Protein AF-A0A1D6H1N4-F1 (afdb_monomer_lite)

InterPro domains:
  IPR015590 Aldehyde dehydrogenase domain [PF00171] (3-59)
  IPR016161 Aldehyde/histidinol dehydrogenase [SSF53720] (2-59)
  IPR016163 Aldehyde dehydrogenase, C-terminal [G3DSA:3.40.309.10] (2-59)
  IPR050740 Aldehyde Dehydrogenase Superfamily [PTHR43353] (1-59)

Organism: Zea mays (NCBI:txid4577)

Sequence (69 aa):
MLGGKRHSLGMSFYEPTVVGNVSNDMLLFREEVFGPVAPLIPFKTEEEAVHMANDTNAGSLTISRAAIV

Foldseek 3Di:
DPFDAADPVDDPRGTQEEAEQDDCPDPPLQDDDPDNYAYEHEDDDPVRVVCSLVPHPDDDDRDPHHDDD

Secondary structure (DSSP, 8-state):
-B--SB-TT-TT-B--EEE-S--TTSHHHHS---SSEEEEE--SSHHHHHHHHH--S-TT-TTSS-EE-

Radius of gyration: 13.43 Å; chains: 1; bounding box: 25×17×40 Å

Structure (mmCIF, N/CA/C/O backbone):
data_AF-A0A1D6H1N4-F1
#
_entry.id   AF-A0A1D6H1N4-F1
#
loop_
_atom_site.group_PDB
_atom_site.id
_atom_site.type_symbol
_atom_site.label_atom_id
_atom_site.label_alt_id
_atom_site.label_comp_id
_atom_site.label_asym_id
_atom_site.label_entity_id
_atom_site.label_seq_id
_atom_site.pdbx_PDB_ins_code
_atom_site.Cartn_x
_atom_site.Cartn_y
_atom_site.Cartn_z
_atom_site.occupancy
_atom_site.B_iso_or_equiv
_atom_site.auth_seq_id
_atom_site.auth_comp_id
_atom_site.auth_asym_id
_atom_site.auth_atom_id
_atom_site.pdbx_PDB_model_num
ATOM 1 N N . MET A 1 1 ? -6.727 3.656 -6.329 1.00 83.25 1 MET A N 1
ATOM 2 C CA . MET A 1 1 ? -5.333 3.316 -6.679 1.00 83.25 1 MET A CA 1
ATOM 3 C C . MET A 1 1 ? -4.811 4.373 -7.639 1.00 83.25 1 MET A C 1
ATOM 5 O O . MET A 1 1 ? -5.546 4.743 -8.547 1.00 83.25 1 MET A O 1
ATOM 9 N N . LEU A 1 2 ? -3.600 4.878 -7.411 1.00 91.88 2 LEU A N 1
ATOM 10 C CA . LEU A 1 2 ? -2.893 5.831 -8.278 1.00 91.88 2 LEU A CA 1
ATOM 11 C C . LEU A 1 2 ? -1.571 5.201 -8.736 1.00 91.88 2 LEU A C 1
ATOM 13 O O . LEU A 1 2 ? -0.987 4.433 -7.974 1.00 91.88 2 LEU A O 1
ATOM 17 N N . GLY A 1 3 ? -1.105 5.516 -9.947 1.00 92.38 3 GLY A N 1
ATOM 18 C CA . GLY A 1 3 ? 0.079 4.889 -10.553 1.00 92.38 3 GLY A CA 1
ATOM 19 C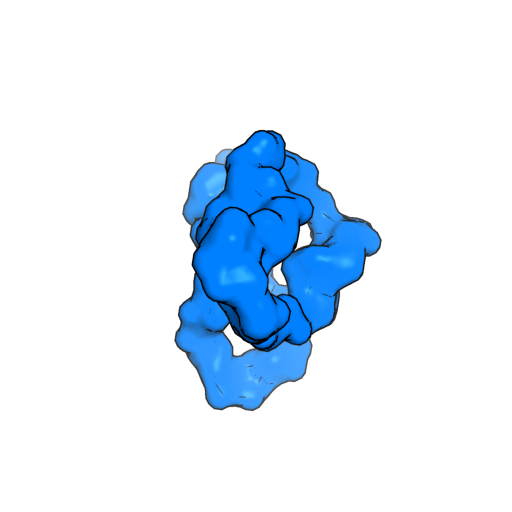 C . GLY A 1 3 ? -0.193 3.464 -11.050 1.00 92.38 3 GLY A C 1
ATOM 20 O O . GLY A 1 3 ? -1.268 3.176 -11.581 1.00 92.38 3 GLY A O 1
ATOM 21 N N . GLY A 1 4 ? 0.764 2.555 -10.847 1.00 90.75 4 GLY A N 1
ATOM 22 C CA . GLY A 1 4 ? 0.606 1.129 -11.145 1.00 90.75 4 GLY A CA 1
ATOM 23 C C . GLY A 1 4 ? 0.966 0.726 -12.572 1.00 90.75 4 GLY A C 1
ATOM 24 O O . GLY A 1 4 ? 0.517 -0.325 -13.027 1.00 90.75 4 GLY A O 1
ATOM 25 N N . LYS A 1 5 ? 1.740 1.544 -13.292 1.00 92.38 5 LYS A N 1
ATOM 26 C CA . LYS A 1 5 ? 2.144 1.273 -14.676 1.00 92.38 5 LYS A CA 1
ATOM 27 C C . LYS A 1 5 ? 3.651 1.408 -14.857 1.00 92.38 5 LYS A C 1
ATOM 29 O O . LYS A 1 5 ? 4.334 2.125 -14.126 1.00 92.38 5 LYS A O 1
ATOM 34 N N . ARG A 1 6 ? 4.171 0.735 -15.886 1.00 91.38 6 ARG A N 1
ATOM 35 C CA . ARG A 1 6 ? 5.538 0.966 -16.364 1.00 91.38 6 ARG A CA 1
ATOM 36 C C . ARG A 1 6 ? 5.638 2.400 -16.889 1.00 91.38 6 ARG A C 1
ATOM 38 O O . ARG A 1 6 ? 4.786 2.831 -17.661 1.00 91.38 6 ARG A O 1
ATOM 45 N N . HIS A 1 7 ? 6.676 3.117 -16.473 1.00 91.06 7 HIS A N 1
ATOM 46 C CA . HIS A 1 7 ? 6.849 4.519 -16.835 1.00 91.06 7 HIS A CA 1
ATOM 47 C C . HIS A 1 7 ? 7.226 4.659 -18.320 1.00 91.06 7 HIS A C 1
ATOM 49 O O . HIS A 1 7 ? 7.938 3.818 -18.874 1.00 91.06 7 HIS A O 1
ATOM 55 N N . SER A 1 8 ? 6.813 5.755 -18.959 1.00 91.38 8 SER A N 1
ATOM 56 C CA . SER A 1 8 ? 7.089 6.036 -20.381 1.00 91.38 8 SER A CA 1
ATOM 57 C C . SER A 1 8 ? 8.579 6.203 -20.711 1.00 91.38 8 SER A C 1
ATOM 59 O O . SER A 1 8 ? 8.979 6.007 -21.854 1.00 91.38 8 SER A O 1
ATOM 61 N N . LEU A 1 9 ? 9.408 6.494 -19.702 1.00 91.38 9 LEU A N 1
ATOM 62 C CA . LEU A 1 9 ? 10.877 6.511 -19.808 1.00 91.38 9 LEU A CA 1
ATOM 63 C C . LEU A 1 9 ? 11.481 5.115 -20.087 1.00 91.38 9 LEU A C 1
ATOM 65 O O . LEU A 1 9 ? 12.663 5.021 -20.409 1.00 91.38 9 LEU A O 1
ATOM 69 N N . GLY A 1 10 ? 10.694 4.036 -19.990 1.00 90.50 10 GLY A N 1
ATOM 70 C CA . GLY A 1 10 ? 11.106 2.678 -20.351 1.00 90.50 10 GLY A CA 1
ATOM 71 C C . GLY A 1 10 ? 11.999 1.989 -19.313 1.00 90.50 10 GLY A C 1
ATOM 72 O O . GLY A 1 10 ? 11.985 2.322 -18.131 1.00 90.50 10 GLY A O 1
ATOM 73 N N . MET A 1 11 ? 12.771 0.988 -19.753 1.00 90.62 11 MET A N 1
ATOM 74 C CA . MET A 1 11 ? 13.748 0.255 -18.929 1.00 90.62 11 MET A CA 1
ATOM 75 C C . MET A 1 11 ? 13.143 -0.315 -17.629 1.00 90.62 11 MET A C 1
ATOM 77 O O . MET A 1 11 ? 12.153 -1.049 -17.684 1.00 90.62 11 MET A O 1
ATOM 81 N N . SER A 1 12 ? 13.743 0.006 -16.481 1.00 88.81 12 SER A N 1
ATOM 82 C CA . SER A 1 12 ? 13.311 -0.416 -15.144 1.00 88.81 12 SER A CA 1
ATOM 83 C C . SER A 1 12 ? 12.520 0.671 -14.407 1.00 88.81 12 SER A C 1
ATOM 85 O O . SER A 1 12 ? 12.372 0.597 -13.191 1.00 88.81 12 SER A O 1
ATOM 87 N N . PHE A 1 13 ? 12.020 1.694 -15.111 1.00 91.12 13 PHE A N 1
ATOM 88 C CA . PHE A 1 13 ? 11.205 2.734 -14.490 1.00 91.12 13 PHE A CA 1
ATOM 89 C C . PHE A 1 13 ? 9.751 2.274 -14.323 1.00 91.12 13 PHE A C 1
ATOM 91 O O . PHE A 1 13 ? 9.101 1.805 -15.263 1.00 91.12 13 PHE A O 1
ATOM 98 N N . TYR A 1 14 ? 9.221 2.466 -13.119 1.00 91.12 14 TYR A N 1
ATOM 99 C CA . TYR A 1 14 ? 7.838 2.175 -12.755 1.00 91.12 14 TYR A CA 1
ATOM 100 C C . TYR A 1 14 ? 7.236 3.384 -12.040 1.00 91.12 14 TYR A C 1
ATOM 102 O O . TYR A 1 14 ? 7.936 4.075 -11.298 1.00 91.12 14 TYR A O 1
ATOM 110 N N . GLU A 1 15 ? 5.959 3.667 -12.282 1.00 93.31 15 GLU A N 1
ATOM 111 C CA . GLU A 1 15 ? 5.277 4.795 -11.649 1.00 93.31 15 GLU A CA 1
ATOM 112 C C . GLU A 1 15 ? 5.168 4.595 -10.125 1.00 93.31 15 GLU A C 1
ATOM 114 O O . GLU A 1 15 ? 4.799 3.502 -9.676 1.00 93.31 15 GLU A O 1
ATOM 119 N N . PRO A 1 16 ? 5.416 5.640 -9.310 1.00 90.94 16 PRO A N 1
ATOM 120 C CA . PRO A 1 16 ? 5.061 5.619 -7.897 1.00 90.94 16 PRO A CA 1
ATOM 121 C C . PRO A 1 16 ? 3.584 5.262 -7.735 1.00 90.94 16 PRO A C 1
ATOM 123 O O . PRO A 1 16 ? 2.712 5.894 -8.330 1.00 90.94 16 PRO A O 1
ATOM 126 N N . THR A 1 17 ? 3.309 4.220 -6.960 1.00 91.12 17 THR A N 1
ATOM 127 C CA . THR A 1 17 ? 1.987 3.605 -6.878 1.00 91.12 17 THR A CA 1
ATOM 128 C C . THR A 1 17 ? 1.446 3.721 -5.464 1.00 91.12 17 THR A C 1
ATOM 130 O O . THR A 1 17 ? 2.116 3.338 -4.511 1.00 91.12 17 THR A O 1
ATOM 133 N N . VAL A 1 18 ? 0.217 4.212 -5.323 1.00 89.62 18 VAL A N 1
ATOM 134 C CA . VAL A 1 18 ? -0.496 4.257 -4.040 1.00 89.62 18 VAL A CA 1
ATOM 135 C C . VAL A 1 18 ? -1.735 3.381 -4.138 1.00 89.62 18 VAL A C 1
ATOM 137 O O . VAL A 1 18 ? -2.590 3.580 -5.012 1.00 89.62 18 VAL A O 1
ATOM 140 N N . VAL A 1 19 ? -1.845 2.413 -3.233 1.00 89.12 19 VAL A N 1
ATOM 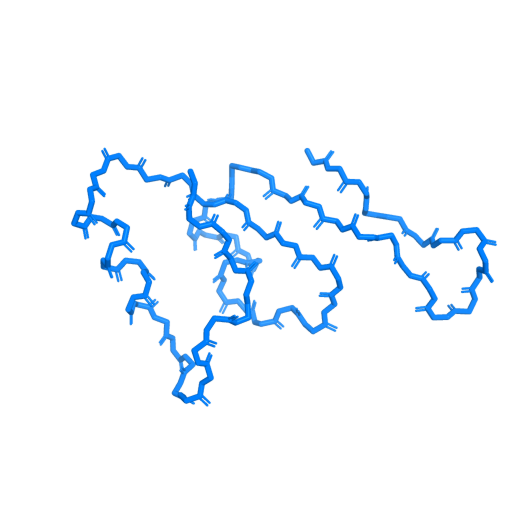141 C CA . VAL A 1 19 ? -2.983 1.491 -3.156 1.00 89.12 19 VAL A CA 1
ATOM 142 C C . VAL A 1 19 ? -3.742 1.792 -1.874 1.00 89.12 19 VAL A C 1
ATOM 144 O O . VAL A 1 19 ? -3.189 1.661 -0.794 1.00 89.12 19 VAL A O 1
ATOM 147 N N . GLY A 1 20 ? -4.993 2.233 -1.998 1.00 89.62 20 GLY A N 1
ATOM 148 C CA . GLY A 1 20 ? -5.865 2.490 -0.851 1.00 89.62 20 GLY A CA 1
ATOM 149 C C . GLY A 1 20 ? -6.761 1.302 -0.524 1.00 89.62 20 GLY A C 1
ATOM 150 O O . GLY A 1 20 ? -6.952 0.443 -1.384 1.00 89.62 20 GLY A O 1
ATOM 151 N N . ASN A 1 21 ? -7.356 1.314 0.674 1.00 85.81 21 ASN A N 1
ATOM 152 C CA . ASN A 1 21 ? -8.262 0.271 1.174 1.00 85.81 21 ASN A CA 1
ATOM 153 C C . ASN A 1 21 ? -7.633 -1.128 1.138 1.00 85.81 21 ASN A C 1
ATOM 155 O O . ASN A 1 21 ? -8.274 -2.095 0.724 1.00 85.81 21 ASN A O 1
ATOM 159 N N . VAL A 1 22 ? -6.362 -1.223 1.521 1.00 84.94 22 VAL A N 1
ATOM 160 C CA . VAL A 1 22 ? -5.663 -2.506 1.593 1.00 84.94 22 VAL A CA 1
ATOM 161 C C . VAL A 1 22 ? -6.177 -3.273 2.805 1.00 84.94 22 VAL A C 1
ATOM 163 O O . VAL A 1 22 ? -6.217 -2.731 3.906 1.00 84.94 22 VAL A O 1
ATOM 166 N N . SER A 1 23 ? -6.584 -4.522 2.598 1.00 81.62 23 SER A N 1
ATOM 167 C CA . SER A 1 23 ? -7.031 -5.422 3.661 1.00 81.62 23 SER A CA 1
ATOM 168 C C . SER A 1 23 ? -5.944 -6.436 4.029 1.00 81.62 23 SER A C 1
ATOM 170 O O . SER A 1 23 ? -5.053 -6.732 3.230 1.00 81.62 23 SER A O 1
ATOM 172 N N . ASN A 1 24 ? -6.028 -6.989 5.242 1.00 76.44 24 ASN A N 1
ATOM 173 C CA . ASN A 1 24 ? -4.995 -7.867 5.813 1.00 76.44 24 ASN A CA 1
ATOM 174 C C . ASN A 1 24 ? -4.814 -9.198 5.052 1.00 76.44 24 ASN A C 1
ATOM 176 O O . ASN A 1 24 ? -3.797 -9.876 5.197 1.00 76.44 24 ASN A O 1
ATOM 180 N N . ASP A 1 25 ? -5.796 -9.596 4.242 1.00 80.81 25 ASP A N 1
ATOM 181 C CA . ASP A 1 25 ? -5.747 -10.774 3.375 1.00 80.81 25 ASP A CA 1
ATOM 182 C C . ASP A 1 25 ? -4.994 -10.535 2.054 1.00 80.81 25 ASP A C 1
ATOM 184 O O . ASP A 1 25 ? -4.634 -11.499 1.377 1.00 80.81 25 ASP A O 1
ATOM 188 N N . MET A 1 26 ? -4.702 -9.280 1.693 1.00 83.19 26 MET A N 1
ATOM 189 C CA . MET A 1 26 ? -3.971 -8.964 0.467 1.00 83.19 26 MET A CA 1
ATOM 190 C C . MET A 1 26 ? -2.483 -9.316 0.589 1.00 83.19 26 MET A C 1
ATOM 192 O O . MET A 1 26 ? -1.835 -9.014 1.588 1.00 83.19 26 MET A O 1
ATOM 196 N N . LEU A 1 27 ? -1.896 -9.862 -0.483 1.00 80.75 27 LEU A N 1
ATOM 197 C CA . LEU A 1 27 ? -0.447 -10.123 -0.559 1.00 80.75 27 LEU A CA 1
ATOM 198 C C . LEU A 1 27 ? 0.383 -8.861 -0.290 1.00 80.75 27 LEU A C 1
ATOM 200 O O . LEU A 1 27 ? 1.391 -8.924 0.399 1.00 80.75 27 LEU A O 1
ATOM 204 N N . LEU A 1 28 ? -0.103 -7.707 -0.756 1.00 78.62 28 LEU A N 1
ATOM 205 C CA . LEU A 1 28 ? 0.514 -6.398 -0.536 1.00 78.62 28 LEU A CA 1
ATOM 206 C C . LEU A 1 28 ? 0.653 -6.023 0.952 1.00 78.62 28 LEU A C 1
ATOM 208 O O . LEU A 1 28 ? 1.496 -5.202 1.290 1.00 78.62 28 LEU A O 1
ATOM 212 N N 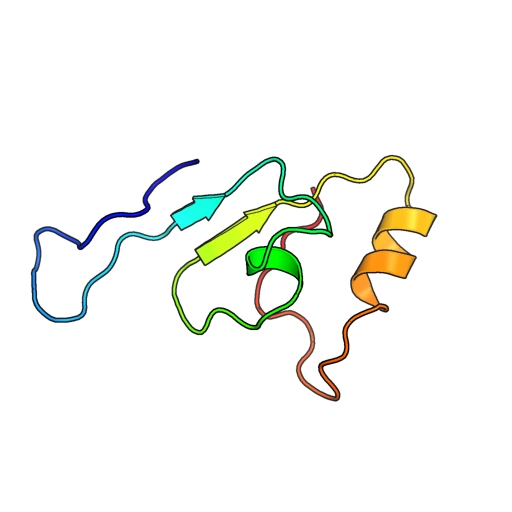. PHE A 1 29 ? -0.185 -6.592 1.822 1.00 76.50 29 PHE A N 1
ATOM 213 C CA . PHE A 1 29 ? -0.108 -6.401 3.270 1.00 76.50 29 PHE A CA 1
ATOM 214 C C . PHE A 1 29 ? 0.869 -7.386 3.933 1.00 76.50 29 PHE A C 1
ATOM 216 O O . PHE A 1 29 ? 1.481 -7.064 4.945 1.00 76.50 29 PHE A O 1
ATOM 223 N N . ARG A 1 30 ? 1.013 -8.597 3.379 1.00 72.75 30 ARG A N 1
ATOM 224 C CA . ARG A 1 30 ? 1.734 -9.712 4.019 1.00 72.75 30 ARG A CA 1
ATOM 225 C C . ARG A 1 30 ? 3.174 -9.876 3.544 1.00 72.75 30 ARG A C 1
ATOM 227 O O . ARG A 1 30 ? 3.972 -10.480 4.256 1.00 72.75 30 ARG A O 1
ATOM 234 N N . GLU A 1 31 ? 3.490 -9.388 2.350 1.00 76.44 31 GLU A N 1
ATOM 235 C CA . GLU A 1 31 ? 4.794 -9.548 1.710 1.00 76.44 31 GLU A CA 1
ATOM 236 C C . GLU A 1 31 ? 5.470 -8.197 1.474 1.00 76.44 31 GLU A C 1
ATOM 238 O O . GLU A 1 31 ? 4.826 -7.191 1.174 1.00 76.44 31 GLU A O 1
ATOM 243 N N . GLU A 1 32 ? 6.799 -8.180 1.578 1.00 73.12 32 GLU A N 1
ATOM 244 C CA . GLU A 1 32 ? 7.581 -6.981 1.302 1.00 73.12 32 GLU A CA 1
ATOM 245 C C . GLU A 1 32 ? 7.669 -6.730 -0.208 1.00 73.12 32 GLU A C 1
ATOM 247 O O . GLU A 1 32 ? 8.292 -7.479 -0.965 1.00 73.12 32 GLU A O 1
ATOM 252 N N . VAL A 1 33 ? 7.062 -5.630 -0.653 1.00 74.75 33 VAL A N 1
ATOM 253 C CA . VAL A 1 33 ? 7.152 -5.181 -2.042 1.00 74.75 33 VAL A CA 1
ATOM 254 C C . VAL A 1 33 ? 8.367 -4.268 -2.199 1.00 74.75 33 VAL A C 1
ATOM 256 O O . VAL A 1 33 ? 8.315 -3.081 -1.888 1.00 74.75 33 VAL A O 1
ATOM 259 N N . PHE A 1 34 ? 9.460 -4.807 -2.747 1.00 75.69 34 PHE A N 1
ATOM 260 C CA . PHE A 1 34 ? 10.688 -4.072 -3.105 1.00 75.69 34 PHE A CA 1
ATOM 261 C C . PHE A 1 34 ? 10.511 -3.180 -4.356 1.00 75.69 34 PHE A C 1
ATOM 263 O O . PHE A 1 34 ? 11.278 -3.241 -5.317 1.00 75.69 34 PHE A O 1
ATOM 270 N N . GLY A 1 35 ? 9.467 -2.351 -4.372 1.00 80.50 35 GLY A N 1
ATOM 271 C CA . GLY A 1 35 ? 9.117 -1.460 -5.478 1.00 80.50 35 GLY A CA 1
ATOM 272 C C . GLY A 1 35 ? 8.525 -0.138 -4.985 1.00 80.50 35 GLY A C 1
ATOM 273 O O . GLY A 1 35 ? 8.285 0.027 -3.791 1.00 80.50 35 GLY A O 1
ATOM 274 N N . PRO A 1 36 ? 8.270 0.837 -5.876 1.00 87.19 36 PRO A N 1
ATOM 275 C CA . PRO A 1 36 ? 7.760 2.152 -5.493 1.00 87.19 36 PRO A CA 1
ATOM 276 C C . PRO A 1 36 ? 6.246 2.110 -5.205 1.00 87.19 36 PRO A C 1
ATOM 278 O O . PRO A 1 36 ? 5.483 2.888 -5.775 1.00 87.19 36 PRO A O 1
ATOM 281 N N . VAL A 1 37 ? 5.801 1.185 -4.350 1.00 87.19 37 VAL A N 1
ATOM 282 C CA . VAL A 1 37 ? 4.397 0.962 -3.983 1.00 87.19 37 VAL A CA 1
ATOM 283 C C . VAL A 1 37 ? 4.195 1.311 -2.510 1.00 87.19 37 VAL A C 1
ATOM 285 O O . VAL A 1 37 ? 4.951 0.858 -1.659 1.00 87.19 37 VAL A O 1
ATOM 288 N N . ALA A 1 38 ? 3.175 2.113 -2.212 1.00 87.12 38 ALA A N 1
ATOM 289 C CA . ALA A 1 38 ? 2.769 2.475 -0.859 1.00 87.12 38 ALA A CA 1
ATOM 290 C C . ALA A 1 38 ? 1.319 2.013 -0.608 1.00 87.12 38 ALA A C 1
ATOM 292 O O . ALA A 1 38 ? 0.387 2.605 -1.172 1.00 87.12 38 ALA A O 1
ATOM 293 N N . PRO A 1 39 ? 1.099 0.949 0.183 1.00 83.50 39 PRO A N 1
ATOM 294 C CA . PRO A 1 39 ? -0.230 0.590 0.660 1.00 83.50 39 PRO A CA 1
ATOM 295 C C . PRO A 1 39 ? -0.725 1.560 1.741 1.00 83.50 39 PRO A C 1
ATOM 297 O O . PRO A 1 39 ? 0.038 1.989 2.608 1.00 83.50 39 PRO A O 1
ATOM 300 N N . LEU A 1 40 ? -2.020 1.875 1.689 1.00 85.75 40 LEU A N 1
ATOM 301 C CA . LEU A 1 40 ? -2.762 2.574 2.733 1.00 85.75 40 LEU A CA 1
ATOM 302 C C . LEU A 1 40 ? -3.726 1.592 3.383 1.00 85.75 40 LEU A C 1
ATOM 304 O O . LEU A 1 40 ? -4.579 1.005 2.700 1.00 85.75 40 LEU A O 1
ATOM 308 N N . ILE A 1 41 ? -3.573 1.427 4.690 1.00 85.88 41 ILE A N 1
ATOM 309 C CA . ILE A 1 41 ? -4.299 0.430 5.464 1.00 85.88 41 ILE A CA 1
ATOM 310 C C . ILE A 1 41 ? -5.202 1.169 6.455 1.00 85.88 41 ILE A C 1
ATOM 312 O O . ILE A 1 41 ? -4.673 1.856 7.332 1.00 85.88 41 ILE A O 1
ATOM 316 N N . PRO A 1 42 ? -6.534 1.059 6.310 1.00 83.44 42 PRO A N 1
ATOM 317 C CA . PRO A 1 42 ? -7.463 1.754 7.182 1.00 83.44 42 PRO A CA 1
ATOM 318 C C . PRO A 1 42 ? -7.503 1.098 8.562 1.00 83.44 42 PRO A C 1
ATOM 320 O O . PRO A 1 42 ? -7.502 -0.126 8.681 1.00 83.44 42 PRO A O 1
ATOM 323 N N . PHE A 1 43 ?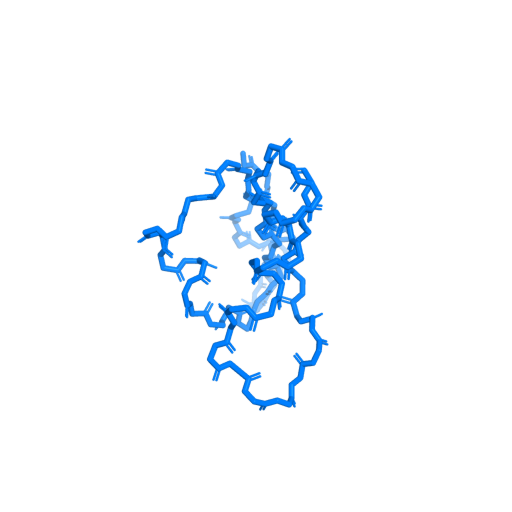 -7.632 1.926 9.590 1.00 85.19 43 PHE A N 1
ATOM 324 C CA . PHE A 1 43 ? -7.832 1.520 10.979 1.00 85.19 43 PHE A CA 1
ATOM 325 C C . PHE A 1 43 ? -8.949 2.363 11.596 1.00 85.19 43 PHE A C 1
ATOM 327 O O . PHE A 1 43 ? -9.283 3.442 11.100 1.00 85.19 43 PHE A O 1
ATOM 334 N N . LYS A 1 44 ? -9.563 1.871 12.670 1.00 86.56 44 LYS A N 1
ATOM 335 C CA . LYS A 1 44 ? -10.649 2.576 13.364 1.00 86.56 44 LYS A CA 1
ATOM 336 C C . LYS A 1 44 ? -10.217 3.164 14.696 1.00 86.56 44 LYS A C 1
ATOM 338 O O . LYS A 1 44 ? -10.793 4.168 15.110 1.00 86.56 44 LYS A O 1
ATOM 343 N N . THR A 1 45 ? -9.247 2.547 15.368 1.00 91.00 45 THR A N 1
ATOM 344 C CA . THR A 1 45 ? -8.747 3.017 16.665 1.00 91.00 45 THR A CA 1
ATOM 345 C C . THR A 1 45 ? -7.227 3.086 16.687 1.00 91.00 45 THR A C 1
ATOM 347 O O . THR A 1 45 ? -6.541 2.379 15.951 1.00 91.00 45 THR A O 1
ATOM 350 N N . GLU A 1 46 ? -6.685 3.946 17.543 1.00 87.25 46 GLU A N 1
ATOM 351 C CA . GLU A 1 46 ? -5.238 4.086 17.707 1.00 87.25 46 GLU A CA 1
ATOM 352 C C . GLU A 1 46 ? -4.591 2.764 18.143 1.00 87.25 46 GLU A C 1
ATOM 354 O O . GLU A 1 46 ? -3.538 2.386 17.636 1.00 87.25 46 GLU A O 1
ATOM 359 N N . GLU A 1 47 ? -5.254 2.010 19.020 1.00 87.94 47 GLU A N 1
ATOM 360 C CA . GLU A 1 47 ? -4.776 0.711 19.491 1.00 87.94 47 GLU A CA 1
ATOM 361 C C . GLU A 1 47 ? -4.662 -0.300 18.345 1.00 87.94 47 GLU A C 1
ATOM 363 O O . GLU A 1 47 ? -3.703 -1.069 18.300 1.00 87.94 47 GLU A O 1
ATOM 368 N N . GLU A 1 48 ? -5.610 -0.277 17.403 1.00 83.12 48 GLU A N 1
ATOM 369 C CA . GLU A 1 48 ? -5.576 -1.102 16.195 1.00 83.12 48 GLU A CA 1
ATOM 370 C C . GLU A 1 48 ? -4.383 -0.714 15.311 1.00 83.12 48 GLU A C 1
ATOM 372 O O . GLU A 1 48 ? -3.608 -1.587 14.922 1.00 83.12 48 GLU A O 1
ATOM 377 N N . ALA A 1 49 ? -4.156 0.584 15.080 1.00 82.44 49 ALA A N 1
ATOM 378 C CA . ALA A 1 49 ? -3.001 1.068 14.320 1.00 82.44 49 ALA A CA 1
ATOM 379 C C . ALA A 1 49 ? -1.663 0.643 14.947 1.00 82.44 49 ALA A C 1
ATOM 381 O O . ALA A 1 49 ? -0.764 0.175 14.246 1.00 82.44 49 ALA A O 1
ATOM 382 N N . VAL A 1 50 ? -1.530 0.772 16.270 1.00 84.38 50 VAL A N 1
ATOM 383 C CA . VAL A 1 50 ? -0.322 0.366 17.002 1.00 84.38 50 VAL A CA 1
ATOM 384 C C . VAL A 1 50 ? -0.132 -1.146 16.943 1.00 84.38 50 VAL A C 1
ATOM 386 O O . VAL A 1 50 ? 0.992 -1.614 16.758 1.00 84.38 50 VAL A O 1
ATOM 389 N N . HIS A 1 51 ? -1.203 -1.927 17.082 1.00 83.31 51 HIS A N 1
ATOM 390 C CA . HIS A 1 51 ? -1.118 -3.378 16.970 1.00 83.31 51 HIS A CA 1
ATOM 391 C C . HIS A 1 51 ? -0.649 -3.792 15.573 1.00 83.31 51 HIS A C 1
ATOM 393 O O . HIS A 1 51 ? 0.318 -4.537 15.453 1.00 83.31 51 HIS A O 1
ATOM 399 N N . MET A 1 52 ? -1.250 -3.226 14.525 1.00 77.25 52 MET A N 1
ATOM 400 C CA . MET A 1 52 ? -0.908 -3.512 13.129 1.00 77.25 52 MET A CA 1
ATOM 401 C C . MET A 1 52 ? 0.517 -3.087 12.761 1.00 77.25 52 MET A C 1
ATOM 403 O O . MET A 1 52 ? 1.186 -3.784 12.006 1.00 77.25 52 MET A O 1
ATOM 407 N N . ALA A 1 53 ? 1.012 -1.975 13.310 1.00 77.19 53 ALA A N 1
ATOM 408 C CA . ALA A 1 53 ? 2.396 -1.548 13.103 1.00 77.19 53 ALA A CA 1
ATOM 409 C C . ALA A 1 53 ? 3.415 -2.534 13.704 1.00 77.19 53 ALA A C 1
ATOM 411 O O . ALA A 1 53 ? 4.518 -2.684 13.177 1.00 77.19 53 ALA A O 1
ATOM 412 N N . ASN A 1 54 ? 3.051 -3.197 14.804 1.00 78.94 54 ASN A N 1
ATOM 413 C CA . ASN A 1 54 ? 3.913 -4.147 15.505 1.00 78.94 54 ASN A CA 1
ATOM 414 C C . ASN A 1 54 ? 3.738 -5.597 15.018 1.00 78.94 54 ASN A C 1
ATOM 416 O O . ASN A 1 54 ? 4.661 -6.395 15.169 1.00 78.94 54 ASN A O 1
ATOM 420 N N . ASP A 1 55 ? 2.592 -5.941 14.426 1.00 72.25 55 ASP A N 1
ATOM 421 C CA . ASP A 1 55 ? 2.251 -7.279 13.920 1.00 72.25 55 ASP A CA 1
ATOM 422 C C . ASP A 1 55 ? 2.829 -7.534 12.515 1.00 72.25 55 ASP A C 1
ATOM 424 O O . ASP A 1 55 ? 2.127 -7.863 11.558 1.00 72.25 55 ASP A O 1
ATOM 428 N N . THR A 1 56 ? 4.142 -7.340 12.363 1.00 62.34 56 THR A N 1
ATOM 429 C CA . THR A 1 56 ? 4.857 -7.647 11.119 1.00 62.34 56 THR A CA 1
ATOM 430 C C . THR A 1 56 ? 5.966 -8.665 11.380 1.00 62.34 56 THR A C 1
ATOM 432 O O . THR A 1 56 ? 6.784 -8.515 12.283 1.00 62.34 56 THR A O 1
ATOM 435 N N . ASN A 1 57 ? 6.029 -9.719 10.558 1.00 55.75 57 ASN A N 1
ATOM 436 C CA . ASN A 1 57 ? 7.049 -10.780 10.648 1.00 55.75 57 ASN A CA 1
ATOM 437 C C . ASN A 1 57 ? 8.472 -10.311 10.259 1.00 55.75 57 ASN A C 1
ATOM 439 O O . ASN A 1 57 ? 9.408 -11.113 10.238 1.00 55.75 57 ASN A O 1
ATOM 443 N N . ALA A 1 58 ? 8.651 -9.030 9.926 1.00 51.06 58 ALA A N 1
ATOM 444 C CA . ALA A 1 58 ? 9.919 -8.449 9.514 1.00 51.06 58 ALA A CA 1
ATOM 445 C C . ALA A 1 58 ? 10.729 -8.014 10.745 1.00 51.06 58 ALA A C 1
ATOM 447 O 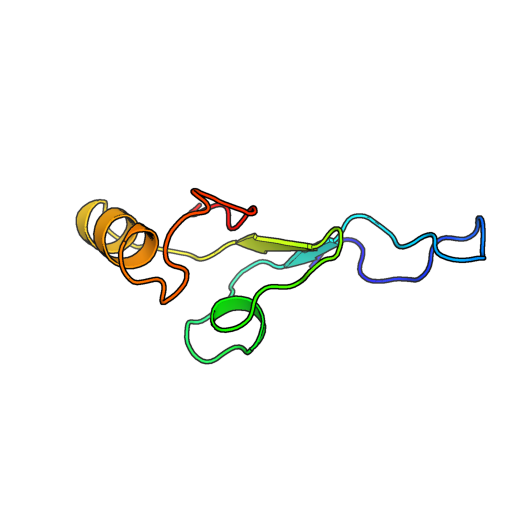O . ALA A 1 58 ? 10.676 -6.874 11.204 1.00 51.06 58 ALA A O 1
ATOM 448 N N . GLY A 1 59 ? 11.514 -8.943 11.288 1.00 44.59 59 GLY A N 1
ATOM 449 C CA . GLY A 1 59 ? 12.554 -8.610 12.252 1.00 44.59 59 GLY A CA 1
ATOM 450 C C . GLY A 1 59 ? 13.560 -7.633 11.636 1.00 44.59 59 GLY A C 1
ATOM 451 O O . GLY A 1 59 ? 14.310 -7.996 10.736 1.00 44.59 59 GLY A O 1
ATOM 452 N N . SER A 1 60 ? 13.610 -6.413 12.173 1.00 43.47 60 SER A N 1
ATOM 453 C CA . SER A 1 60 ? 14.674 -5.426 11.956 1.00 43.47 60 SER A CA 1
ATOM 454 C C . SER A 1 60 ? 14.728 -4.725 10.583 1.00 43.47 60 SER A C 1
ATOM 456 O O . SER A 1 60 ? 15.797 -4.617 9.990 1.00 43.47 60 SER A O 1
ATOM 458 N N . LEU A 1 61 ? 13.621 -4.127 10.133 1.00 36.81 61 LEU A N 1
ATOM 459 C CA . LEU A 1 61 ? 13.666 -2.867 9.374 1.00 36.81 61 LEU A CA 1
ATOM 460 C C . LEU A 1 61 ? 12.346 -2.113 9.561 1.00 36.81 61 LEU A C 1
ATOM 462 O O . LEU A 1 61 ? 11.368 -2.307 8.847 1.00 36.81 61 LEU A O 1
ATOM 466 N N . THR A 1 62 ? 12.329 -1.261 10.577 1.00 37.41 62 THR A N 1
ATOM 467 C CA . THR A 1 62 ? 11.301 -0.256 10.840 1.00 37.41 62 THR A CA 1
ATOM 468 C C . THR A 1 62 ? 10.882 0.448 9.535 1.00 37.41 62 THR A C 1
ATOM 470 O O . THR A 1 62 ? 11.672 1.174 8.938 1.00 37.41 62 THR A O 1
ATOM 473 N N . ILE A 1 63 ? 9.621 0.221 9.131 1.00 43.44 63 ILE A N 1
ATOM 474 C CA . ILE A 1 63 ? 8.793 0.961 8.151 1.00 43.44 63 ILE A CA 1
ATOM 475 C C . ILE A 1 63 ? 9.362 1.175 6.735 1.00 43.44 63 ILE A C 1
ATOM 477 O O . ILE A 1 63 ? 9.555 2.303 6.277 1.00 43.44 63 ILE A O 1
ATOM 481 N N . SER A 1 64 ? 9.408 0.103 5.943 1.00 41.62 64 SER A N 1
ATOM 482 C CA . SER A 1 64 ? 9.198 0.207 4.489 1.00 41.62 64 SER A CA 1
ATOM 483 C C . SER A 1 64 ? 7.704 0.450 4.177 1.00 41.62 64 SER A C 1
ATOM 485 O O . SER A 1 64 ? 6.974 -0.437 3.759 1.00 41.62 64 SER A O 1
ATOM 487 N N . ARG A 1 65 ? 7.250 1.693 4.392 1.00 52.44 65 ARG A N 1
ATOM 488 C CA . ARG A 1 65 ? 6.177 2.399 3.646 1.00 52.44 65 ARG A CA 1
ATOM 489 C C . ARG A 1 65 ? 4.761 1.794 3.518 1.00 52.44 65 ARG A C 1
ATOM 491 O O . ARG A 1 65 ? 4.128 2.010 2.484 1.00 52.44 65 ARG A O 1
ATOM 498 N N . ALA A 1 66 ? 4.186 1.187 4.551 1.00 52.66 66 ALA A N 1
ATOM 499 C CA . ALA A 1 66 ? 2.726 1.228 4.692 1.00 52.66 66 ALA A CA 1
ATOM 500 C C . ALA A 1 66 ? 2.354 2.489 5.479 1.00 52.66 66 ALA A C 1
ATOM 502 O O . ALA A 1 66 ? 2.801 2.661 6.612 1.00 52.66 66 ALA A O 1
ATOM 503 N N . ALA A 1 67 ? 1.598 3.407 4.876 1.00 55.97 67 ALA A N 1
ATOM 504 C CA . ALA A 1 67 ? 1.052 4.524 5.636 1.00 55.97 67 ALA A CA 1
ATOM 505 C C . ALA A 1 67 ? -0.269 4.047 6.242 1.00 55.97 67 ALA A C 1
ATOM 507 O O . ALA A 1 67 ? -1.234 3.789 5.524 1.00 55.97 67 ALA A O 1
ATOM 508 N N . ILE A 1 68 ? -0.271 3.873 7.561 1.00 57.88 68 ILE A N 1
ATOM 509 C CA . ILE A 1 68 ? -1.488 3.651 8.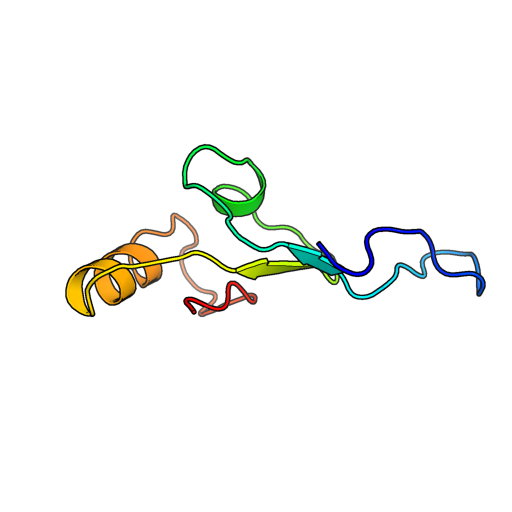336 1.00 57.88 68 ILE A CA 1
ATOM 510 C C . ILE A 1 68 ? -2.210 5.005 8.353 1.00 57.88 68 ILE A C 1
ATOM 512 O O . ILE A 1 68 ? -1.710 5.959 8.953 1.00 57.88 68 ILE A O 1
ATOM 516 N N . VAL A 1 69 ? -3.297 5.121 7.588 1.00 56.69 69 VAL A N 1
ATOM 517 C CA . VAL A 1 69 ? -4.058 6.369 7.379 1.00 56.69 69 VAL A CA 1
ATOM 518 C C . VAL A 1 69 ? -5.554 6.126 7.398 1.00 56.69 69 VAL A C 1
ATOM 520 O O . VAL A 1 69 ? -5.976 4.996 7.063 1.00 56.69 69 VAL A O 1
#

pLDDT: mean 77.72, std 15.62, range [36.81, 93.31]